Protein AF-A0A7S2DZX7-F1 (afdb_monomer)

Secondary structure (DSSP, 8-state):
--SSSSSSSSSSSSTTS-----------------------------TT--SS---THHHHHHHHHHHHHT-PPPEE---SHHHHHHHHHHHHHHT---EE-

Structure (mmCIF, N/CA/C/O backbone):
data_AF-A0A7S2DZX7-F1
#
_entry.id   AF-A0A7S2DZX7-F1
#
loop_
_atom_site.group_PDB
_atom_site.id
_atom_site.type_symbol
_atom_site.label_atom_id
_atom_site.label_alt_id
_atom_site.label_comp_id
_atom_site.label_asym_id
_atom_site.label_entity_id
_atom_site.label_seq_id
_atom_site.pdbx_PDB_ins_code
_atom_site.Cartn_x
_atom_site.Cartn_y
_atom_site.Cartn_z
_atom_site.occupancy
_atom_site.B_iso_or_equiv
_atom_site.auth_seq_id
_atom_site.auth_comp_id
_atom_site.auth_asym_id
_atom_site.auth_atom_id
_atom_site.pdbx_PDB_model_num
ATOM 1 N N . MET A 1 1 ? -20.464 -71.394 -11.277 1.00 46.84 1 MET A N 1
ATOM 2 C CA . MET A 1 1 ? -19.139 -70.733 -11.230 1.00 46.84 1 MET A CA 1
ATOM 3 C C . MET A 1 1 ? -19.030 -69.770 -12.404 1.00 46.84 1 MET A C 1
ATOM 5 O O . MET A 1 1 ? -19.431 -70.158 -13.490 1.00 46.84 1 MET A O 1
ATOM 9 N N . LYS A 1 2 ? -18.452 -68.580 -12.167 1.00 40.44 2 LYS A N 1
ATOM 10 C CA . LYS A 1 2 ? -18.092 -67.519 -13.137 1.00 40.44 2 LYS A CA 1
ATOM 11 C C . LYS A 1 2 ? -19.222 -66.586 -13.603 1.00 40.44 2 LYS A C 1
ATOM 13 O O . LYS A 1 2 ? -19.636 -66.681 -14.744 1.00 40.44 2 LYS A O 1
ATOM 18 N N . LEU A 1 3 ? -19.674 -65.649 -12.759 1.00 44.19 3 LEU A N 1
ATOM 19 C CA . LEU A 1 3 ? -20.478 -64.495 -13.225 1.00 44.19 3 LEU A CA 1
ATOM 20 C C . LEU A 1 3 ? -20.386 -63.233 -12.333 1.00 44.19 3 LEU A C 1
ATOM 22 O O . LEU A 1 3 ? -21.219 -62.346 -12.447 1.00 44.19 3 LEU A O 1
ATOM 26 N N . ALA A 1 4 ? -19.372 -63.110 -11.464 1.00 47.66 4 ALA A N 1
ATOM 27 C CA . ALA A 1 4 ? -19.301 -62.015 -10.479 1.00 47.66 4 ALA A CA 1
ATOM 28 C C . ALA A 1 4 ? -17.940 -61.286 -10.399 1.00 47.66 4 ALA A C 1
ATOM 30 O O . ALA A 1 4 ? -17.610 -60.727 -9.360 1.00 47.66 4 ALA A O 1
ATOM 31 N N . VAL A 1 5 ? -17.124 -61.290 -11.464 1.00 49.62 5 VAL A N 1
ATOM 32 C CA . VAL A 1 5 ? -15.771 -60.670 -11.449 1.00 49.62 5 VAL A CA 1
ATOM 33 C C . VAL A 1 5 ? -15.490 -59.839 -12.713 1.00 49.62 5 VAL A C 1
ATOM 35 O O . VAL A 1 5 ? -14.378 -59.816 -13.217 1.00 49.62 5 VAL A O 1
ATOM 38 N N . ALA A 1 6 ? -16.499 -59.168 -13.276 1.00 44.84 6 ALA A N 1
ATOM 39 C 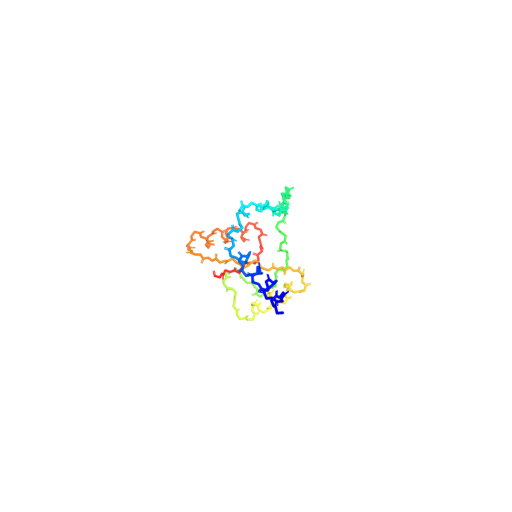CA . ALA A 1 6 ? -16.308 -58.341 -14.482 1.00 44.84 6 ALA A CA 1
ATOM 40 C C . ALA A 1 6 ? -16.800 -56.888 -14.351 1.00 44.84 6 ALA A C 1
ATOM 42 O O . ALA A 1 6 ? -16.638 -56.110 -15.283 1.00 44.84 6 ALA A O 1
ATOM 43 N N . ALA A 1 7 ? -17.360 -56.494 -13.202 1.00 46.28 7 ALA A N 1
ATOM 44 C CA . ALA A 1 7 ? -17.948 -55.162 -13.018 1.00 46.28 7 ALA A CA 1
ATOM 45 C C . ALA A 1 7 ? -17.085 -54.183 -12.196 1.00 46.28 7 ALA A C 1
ATOM 47 O O . ALA A 1 7 ? -17.480 -53.034 -12.030 1.00 46.28 7 ALA A O 1
ATOM 48 N N . LEU A 1 8 ? -15.912 -54.596 -11.692 1.00 47.09 8 LEU A N 1
ATOM 49 C CA . LEU A 1 8 ? -15.107 -53.770 -10.773 1.00 47.09 8 LEU A CA 1
ATOM 50 C C . LEU A 1 8 ? -13.777 -53.240 -11.342 1.00 47.09 8 LEU A C 1
ATOM 52 O O . LEU A 1 8 ? -13.002 -52.644 -10.603 1.00 47.09 8 LEU A O 1
ATOM 56 N N . LEU A 1 9 ? -13.497 -53.432 -12.636 1.00 47.16 9 LEU A N 1
ATOM 57 C CA . LEU A 1 9 ? -12.221 -53.027 -13.261 1.00 47.16 9 LEU A CA 1
ATOM 58 C C . LEU A 1 9 ? -12.368 -52.025 -14.419 1.00 47.16 9 LEU A C 1
ATOM 60 O O . LEU A 1 9 ? -11.420 -51.804 -15.163 1.00 47.16 9 LEU A O 1
ATOM 64 N N . VAL A 1 10 ? -13.532 -51.381 -14.564 1.00 45.56 10 VAL A N 1
ATOM 65 C CA . VAL A 1 10 ? -13.763 -50.332 -15.585 1.00 45.56 10 VAL A CA 1
ATOM 66 C C . VAL A 1 10 ? -13.802 -48.919 -14.972 1.00 45.56 10 VAL A C 1
ATOM 68 O O . VAL A 1 10 ? -13.897 -47.928 -15.686 1.00 45.56 10 VAL A O 1
ATOM 71 N N . SER A 1 11 ? -13.651 -48.782 -13.648 1.00 48.00 11 SER A N 1
ATOM 72 C CA . SER A 1 11 ? -13.688 -47.467 -12.982 1.00 48.00 11 SER A CA 1
ATOM 73 C C . SER A 1 11 ? -12.330 -46.755 -12.888 1.00 48.00 11 SER A C 1
ATOM 75 O O . SER A 1 11 ? -12.295 -45.586 -12.515 1.00 48.00 11 SER A O 1
ATOM 77 N N . SER A 1 12 ? -11.211 -47.414 -13.206 1.00 52.97 12 SER A N 1
ATOM 78 C CA . SER A 1 12 ? -9.862 -46.849 -13.022 1.00 52.97 12 SER A CA 1
ATOM 79 C C . SER A 1 12 ? -9.204 -46.323 -14.303 1.00 52.97 12 SER A C 1
ATOM 81 O O . SER A 1 12 ? -8.159 -45.687 -14.218 1.00 52.97 12 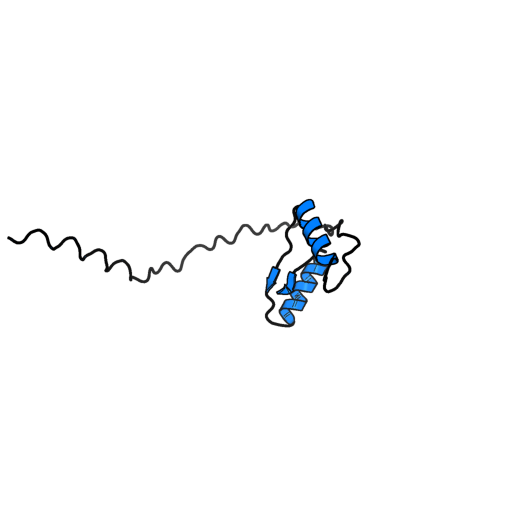SER A O 1
ATOM 83 N N . ALA A 1 13 ? -9.814 -46.511 -15.480 1.00 46.84 13 ALA A N 1
ATOM 84 C CA . ALA A 1 13 ? -9.249 -46.050 -16.756 1.00 46.84 13 ALA A CA 1
ATOM 85 C C . ALA A 1 13 ? -9.796 -44.691 -17.246 1.00 46.84 13 ALA A C 1
ATOM 87 O O . ALA A 1 13 ? -9.199 -44.084 -18.129 1.00 46.84 13 ALA A O 1
ATOM 88 N N . LEU A 1 14 ? -10.889 -44.172 -16.665 1.00 46.09 14 LEU A N 1
ATOM 89 C CA . LEU A 1 14 ? -11.416 -42.833 -16.993 1.00 46.09 14 LEU A CA 1
ATOM 90 C C . LEU A 1 14 ? -10.835 -41.697 -16.129 1.00 46.09 14 LEU A C 1
ATOM 92 O O . LEU A 1 14 ? -11.119 -40.532 -16.392 1.00 46.09 14 LEU A O 1
ATOM 96 N N . ALA A 1 15 ? -10.010 -42.006 -15.124 1.00 50.47 15 ALA A N 1
ATOM 97 C CA . ALA A 1 15 ? -9.415 -41.006 -14.231 1.00 50.47 15 ALA A CA 1
ATOM 98 C C . ALA A 1 15 ? -8.098 -40.396 -14.758 1.00 50.47 15 ALA A C 1
ATOM 100 O O . ALA A 1 15 ? -7.555 -39.488 -14.134 1.00 50.47 15 ALA A O 1
ATOM 101 N N . PHE A 1 16 ? -7.578 -40.875 -15.895 1.00 49.56 16 PHE A N 1
ATOM 102 C CA . PHE A 1 16 ? -6.312 -40.408 -16.475 1.00 49.56 16 PHE A CA 1
ATOM 103 C C . PHE A 1 16 ? -6.403 -40.193 -17.996 1.00 49.56 16 PHE A C 1
ATOM 105 O O . PHE A 1 16 ? -5.506 -40.544 -18.756 1.00 49.56 16 PHE A O 1
ATOM 112 N N . ALA A 1 17 ? -7.511 -39.615 -18.459 1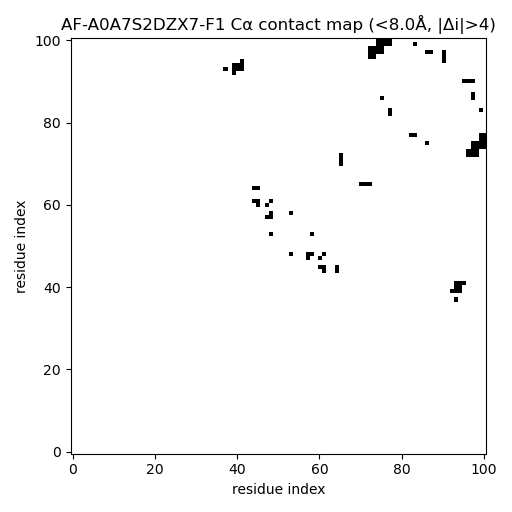.00 50.03 17 ALA A N 1
ATOM 113 C CA . ALA A 1 17 ? -7.554 -38.978 -19.770 1.00 50.03 17 ALA A CA 1
ATOM 114 C C . ALA A 1 17 ? -7.247 -37.482 -19.579 1.00 50.03 17 ALA A C 1
ATOM 116 O O . ALA A 1 17 ? -7.870 -36.859 -18.714 1.00 50.03 17 ALA A O 1
ATOM 117 N N . PRO A 1 18 ? -6.328 -36.867 -20.350 1.00 50.22 18 PRO A N 1
ATOM 118 C CA . PRO A 1 18 ? -6.163 -35.426 -20.313 1.00 50.22 18 PRO A CA 1
ATOM 119 C C . PRO A 1 18 ? -7.443 -34.842 -20.902 1.00 50.22 18 PRO A C 1
ATOM 121 O O . PRO A 1 18 ? -7.686 -34.922 -22.105 1.00 50.22 18 PRO A O 1
ATOM 124 N N . SER A 1 19 ? -8.311 -34.300 -20.054 1.00 52.47 19 SER A N 1
ATOM 125 C CA . SER A 1 19 ? -9.452 -33.53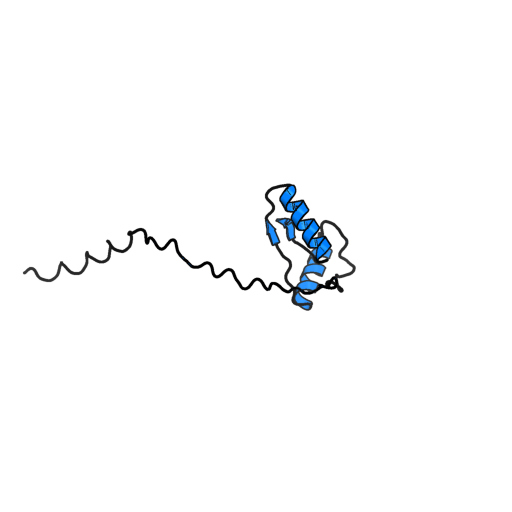7 -20.531 1.00 52.47 19 SER A CA 1
ATOM 126 C C . SER A 1 19 ? -8.906 -32.332 -21.290 1.00 52.47 19 SER A C 1
ATOM 128 O O . SER A 1 19 ? -8.461 -31.354 -20.689 1.00 52.47 19 SER A O 1
ATOM 130 N N . SER A 1 20 ? -8.948 -32.392 -22.617 1.00 56.94 20 SER A N 1
ATOM 131 C CA . SER A 1 20 ? -8.775 -31.260 -23.521 1.00 56.94 20 SER A CA 1
ATOM 132 C C . SER A 1 20 ? -9.977 -30.313 -23.402 1.00 56.94 20 SER A C 1
ATOM 134 O O . SER A 1 20 ? -10.730 -30.078 -24.340 1.00 56.94 20 SER A O 1
ATOM 136 N N . ARG A 1 21 ? -10.160 -29.737 -22.211 1.00 48.81 21 ARG A N 1
ATOM 137 C CA . ARG A 1 21 ? -10.952 -28.525 -21.986 1.00 48.81 21 ARG A CA 1
ATOM 138 C C . ARG A 1 21 ? -10.013 -27.380 -21.629 1.00 48.81 21 ARG A C 1
ATOM 140 O O . ARG A 1 21 ? -10.154 -26.723 -20.604 1.00 48.81 21 ARG A O 1
ATOM 147 N N . PHE A 1 22 ? -9.051 -27.125 -22.513 1.00 48.09 22 PHE A N 1
ATOM 148 C CA . PHE A 1 22 ? -8.404 -25.820 -22.574 1.00 48.09 22 PHE A CA 1
ATOM 149 C C . PHE A 1 22 ? -9.341 -24.884 -23.341 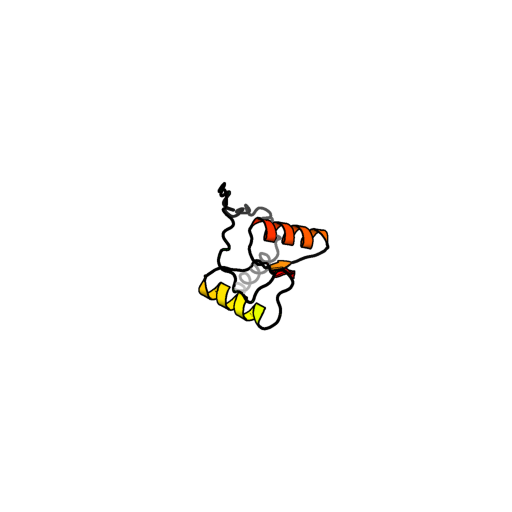1.00 48.09 22 PHE A C 1
ATOM 151 O O . PHE A 1 22 ? -9.277 -24.746 -24.557 1.00 48.09 22 PHE A O 1
ATOM 158 N N . GLY A 1 23 ? -10.316 -24.356 -22.612 1.00 52.53 23 GLY A N 1
ATOM 159 C CA . GLY A 1 23 ? -11.410 -23.572 -23.169 1.00 52.53 23 GLY A CA 1
ATOM 160 C C . GLY A 1 23 ? -12.429 -23.218 -22.099 1.00 52.53 23 GLY A C 1
ATOM 161 O O . GLY A 1 23 ? -13.626 -23.359 -22.315 1.00 52.53 23 GLY A O 1
ATOM 162 N N . ALA A 1 24 ? -11.964 -22.807 -20.918 1.00 52.38 24 ALA A N 1
ATOM 163 C CA . ALA A 1 24 ? -12.817 -22.011 -20.055 1.00 52.38 24 ALA A CA 1
ATOM 164 C C . ALA A 1 24 ? -12.963 -20.645 -20.744 1.00 52.38 24 ALA A C 1
ATOM 166 O O . ALA A 1 24 ? -11.930 -20.009 -20.995 1.00 52.38 24 ALA A O 1
ATOM 167 N N . PRO A 1 25 ? -14.179 -20.162 -21.065 1.00 48.81 25 PRO A N 1
ATOM 168 C CA . PRO A 1 25 ? -14.338 -18.736 -21.251 1.00 48.81 25 PRO A CA 1
ATOM 169 C C . PRO A 1 25 ? -13.899 -18.133 -19.923 1.00 48.81 25 PRO A C 1
ATOM 171 O O . PRO A 1 25 ? -14.516 -18.352 -18.882 1.00 48.81 25 PRO A O 1
ATOM 174 N N . ARG A 1 26 ? -12.753 -17.453 -19.948 1.00 47.84 26 ARG A N 1
ATOM 175 C CA . ARG A 1 26 ? -12.383 -16.529 -18.892 1.00 47.84 26 ARG A CA 1
ATOM 176 C C . ARG A 1 26 ? -1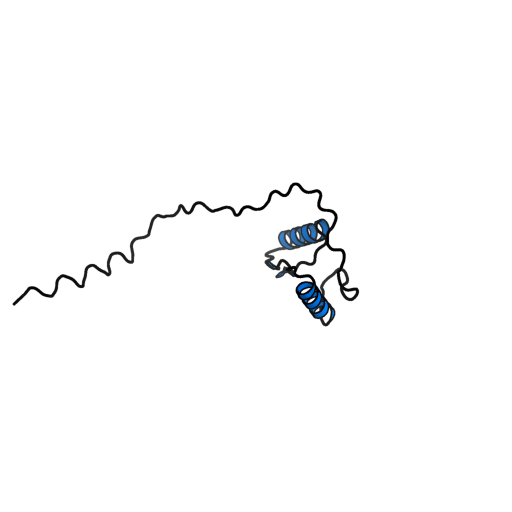3.573 -15.586 -18.852 1.00 47.84 26 ARG A C 1
ATOM 178 O O . ARG A 1 26 ? -13.717 -14.759 -19.749 1.00 47.84 26 ARG A O 1
ATOM 185 N N . THR A 1 27 ? -14.458 -15.734 -17.873 1.00 46.66 27 THR A N 1
ATOM 186 C CA . THR A 1 27 ? -15.220 -14.592 -17.396 1.00 46.66 27 THR A CA 1
ATOM 187 C C . THR A 1 27 ? -14.146 -13.648 -16.896 1.00 46.66 27 THR A C 1
ATOM 189 O O . THR A 1 27 ? -13.715 -13.715 -15.746 1.00 46.66 27 THR A O 1
ATOM 192 N N . ALA A 1 28 ? -13.612 -12.863 -17.837 1.00 45.28 28 ALA A N 1
ATOM 193 C CA . ALA A 1 28 ? -13.065 -11.566 -17.568 1.00 45.28 28 ALA A CA 1
ATOM 194 C C . ALA A 1 28 ? -14.173 -10.926 -16.756 1.00 45.28 28 ALA A C 1
ATOM 196 O O . ALA A 1 28 ? -15.261 -10.644 -17.261 1.00 45.28 28 ALA A O 1
ATOM 197 N N . LEU A 1 29 ? -13.934 -10.934 -15.450 1.00 44.38 29 LEU A N 1
ATOM 198 C CA . LEU A 1 29 ? -14.715 -10.238 -14.463 1.00 44.38 29 LEU A CA 1
ATOM 199 C C . LEU A 1 29 ? -15.115 -8.918 -15.103 1.00 44.38 29 LEU A C 1
ATOM 201 O O . LEU A 1 29 ? -14.287 -8.292 -15.768 1.00 44.38 29 LEU A O 1
ATOM 205 N N . HIS A 1 30 ? -16.380 -8.553 -14.937 1.00 40.59 30 HIS A N 1
ATOM 206 C CA . HIS A 1 30 ? -16.825 -7.175 -15.023 1.00 40.59 30 HIS A CA 1
ATOM 207 C C . HIS A 1 30 ? -15.848 -6.311 -14.203 1.00 40.59 30 HIS A C 1
ATOM 209 O O . HIS A 1 30 ? -16.051 -6.074 -13.019 1.00 40.59 30 HIS A O 1
ATOM 215 N N . MET A 1 31 ? -14.729 -5.923 -14.806 1.00 46.94 31 MET A N 1
ATOM 216 C CA . MET A 1 31 ? -13.856 -4.875 -14.333 1.00 46.94 31 MET A CA 1
ATOM 217 C C . MET A 1 31 ? -14.534 -3.648 -14.875 1.00 46.94 31 MET A C 1
ATOM 219 O O . MET A 1 31 ? -14.396 -3.324 -16.054 1.00 46.94 31 MET A O 1
ATOM 223 N N . SER A 1 32 ? -15.402 -3.101 -14.033 1.00 41.97 32 SER A N 1
ATOM 224 C CA . SER A 1 32 ? -16.135 -1.876 -14.247 1.00 41.97 32 SER A CA 1
ATOM 225 C C . SER A 1 32 ? -15.199 -0.885 -14.918 1.00 41.97 32 SER A C 1
ATOM 227 O O . SER A 1 32 ? -14.275 -0.354 -14.308 1.00 41.97 32 SER A O 1
ATOM 229 N N . THR A 1 33 ? -15.415 -0.655 -16.207 1.00 40.06 33 THR A N 1
ATOM 230 C CA . THR A 1 33 ? -14.979 0.573 -16.846 1.00 40.06 33 THR A CA 1
ATOM 231 C C . THR A 1 33 ? -15.868 1.666 -16.277 1.00 40.06 33 THR A C 1
ATOM 233 O O . THR A 1 33 ? -16.791 2.140 -16.938 1.00 40.06 33 THR A O 1
ATOM 236 N N . GLU A 1 34 ? -15.638 2.028 -15.019 1.00 44.88 34 GLU A N 1
ATOM 237 C CA . GLU A 1 34 ? -16.131 3.282 -14.489 1.00 44.88 34 GLU A CA 1
ATOM 238 C C . GLU A 1 34 ? -15.252 4.356 -15.108 1.00 44.88 34 GLU A C 1
ATOM 240 O O . GLU A 1 34 ? -14.156 4.694 -14.671 1.00 44.88 34 GLU A O 1
ATOM 245 N N . THR A 1 35 ? -15.755 4.838 -16.239 1.00 40.16 35 THR A N 1
ATOM 246 C CA . THR A 1 35 ? -15.483 6.185 -16.707 1.00 40.16 35 THR A CA 1
ATOM 247 C C . THR A 1 35 ? -16.103 7.106 -15.661 1.00 40.16 35 THR A C 1
ATOM 249 O O . THR A 1 35 ? -17.253 7.511 -15.780 1.00 40.16 35 THR A O 1
ATOM 252 N N . ALA A 1 36 ? -15.379 7.348 -14.578 1.00 40.81 36 ALA A N 1
ATOM 253 C CA . ALA A 1 36 ? -15.727 8.336 -13.582 1.00 40.81 36 ALA A CA 1
ATOM 254 C C . ALA A 1 36 ? -14.458 9.130 -13.309 1.00 40.81 36 ALA A C 1
ATOM 256 O O . ALA A 1 36 ? -13.398 8.578 -13.019 1.00 40.81 36 ALA A O 1
ATOM 257 N N . GLU A 1 37 ? -14.549 10.441 -13.475 1.00 49.81 37 GLU A N 1
ATOM 258 C CA . GLU A 1 37 ? -13.551 11.372 -12.976 1.00 49.81 37 GLU A CA 1
ATOM 259 C C . GLU A 1 37 ? -13.487 11.206 -11.448 1.00 49.81 37 GLU A C 1
ATOM 261 O O . GLU A 1 37 ? -14.250 11.813 -10.697 1.00 49.81 37 GLU A O 1
ATOM 266 N N . GLU A 1 38 ? -12.630 10.304 -10.967 1.00 42.53 38 GLU A N 1
ATOM 267 C CA . GLU A 1 38 ? -12.519 10.018 -9.542 1.00 42.53 38 GLU A CA 1
ATOM 268 C C . GLU A 1 38 ? -11.726 11.125 -8.854 1.00 42.53 38 GLU A C 1
ATOM 270 O O . GLU A 1 38 ? -10.495 11.206 -8.868 1.00 42.53 38 GLU A O 1
ATOM 275 N N . THR A 1 39 ? -12.488 12.012 -8.229 1.00 42.59 39 THR A N 1
ATOM 276 C CA . THR A 1 39 ? -12.012 12.949 -7.218 1.00 42.59 39 THR A CA 1
ATOM 277 C C . THR A 1 39 ? -11.262 12.144 -6.155 1.00 42.59 39 THR A C 1
ATOM 279 O O . THR A 1 39 ? -11.875 11.291 -5.529 1.00 42.59 39 THR A O 1
ATOM 282 N N . LYS A 1 40 ? -9.956 12.390 -5.973 1.00 49.88 40 LYS A N 1
ATOM 283 C CA . LYS A 1 40 ? -9.044 11.725 -5.014 1.00 49.88 40 LYS A CA 1
ATOM 284 C C . LYS A 1 40 ? -9.750 11.311 -3.706 1.00 49.88 40 LYS A C 1
ATOM 286 O O . LYS A 1 40 ? -9.834 12.100 -2.765 1.00 49.88 40 LYS A O 1
ATOM 291 N N . ALA A 1 41 ? -10.269 10.085 -3.648 1.00 51.97 41 ALA A N 1
ATOM 292 C CA . ALA A 1 41 ? -11.268 9.662 -2.662 1.00 51.97 41 ALA A CA 1
ATOM 293 C C . ALA A 1 41 ? -10.661 9.015 -1.406 1.00 51.97 41 ALA A C 1
ATOM 295 O O . ALA A 1 41 ? -11.247 8.110 -0.821 1.00 51.97 41 ALA A O 1
ATOM 296 N N . PHE A 1 42 ? -9.495 9.477 -0.952 1.00 59.34 42 PHE A N 1
ATOM 297 C CA . PHE A 1 42 ? -8.927 9.052 0.331 1.00 59.34 42 PHE A CA 1
ATOM 298 C C . PHE A 1 42 ? -8.806 10.252 1.267 1.00 59.34 42 PHE A C 1
ATOM 300 O O . PHE A 1 42 ? -7.741 10.826 1.474 1.00 59.34 42 PHE A O 1
ATOM 307 N N . ALA A 1 43 ? -9.941 10.670 1.827 1.00 57.62 43 ALA A N 1
ATOM 308 C CA . ALA A 1 43 ? -10.016 11.869 2.660 1.00 57.62 43 ALA A CA 1
ATOM 309 C C . ALA A 1 43 ? -9.697 11.628 4.149 1.00 57.62 43 ALA A C 1
ATOM 311 O O . ALA A 1 43 ? -9.733 12.578 4.929 1.00 57.62 43 ALA A O 1
ATOM 312 N N . LYS A 1 44 ? -9.398 10.394 4.592 1.00 62.75 44 LYS A N 1
ATOM 313 C CA . LYS A 1 44 ? -9.255 10.13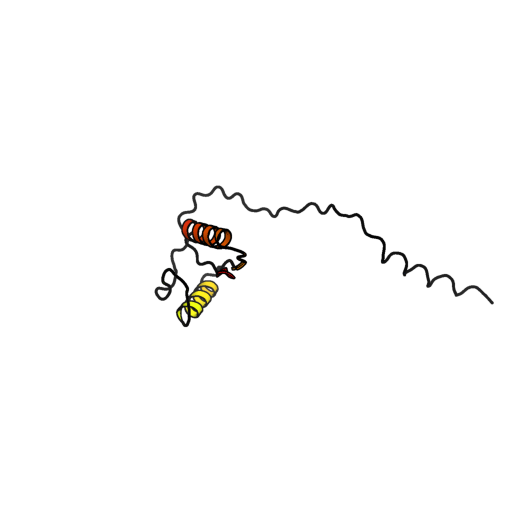1 6.036 1.00 62.75 44 LYS A CA 1
ATOM 314 C C . LYS A 1 44 ? -8.218 9.075 6.413 1.00 62.75 44 LYS A C 1
ATOM 316 O O . LYS A 1 44 ? -8.531 8.081 7.060 1.00 62.75 44 LYS A O 1
ATOM 321 N N . LEU A 1 45 ? -6.960 9.330 6.059 1.00 73.38 45 LEU A N 1
ATOM 322 C CA . LEU A 1 45 ? -5.840 8.623 6.682 1.00 73.38 45 LEU A CA 1
ATOM 323 C C . LEU A 1 45 ? -5.611 9.156 8.111 1.00 73.38 45 LEU A C 1
ATOM 325 O O . LEU A 1 45 ? -5.777 10.356 8.351 1.00 73.38 45 LEU A O 1
ATOM 329 N N . PRO A 1 46 ? -5.235 8.300 9.076 1.00 74.94 46 PRO A N 1
ATOM 330 C CA . PRO A 1 46 ? -4.903 8.752 10.423 1.00 74.94 46 PRO A CA 1
ATOM 331 C C . PRO A 1 46 ? -3.640 9.630 10.401 1.00 74.94 46 PRO A C 1
ATOM 333 O O . PRO A 1 46 ? -2.692 9.342 9.676 1.00 74.94 46 PRO A O 1
ATOM 336 N N . ALA A 1 47 ? -3.582 10.667 11.246 1.00 75.81 47 ALA A N 1
ATOM 337 C CA . ALA A 1 47 ? -2.460 11.622 11.306 1.00 75.81 47 ALA A CA 1
ATOM 338 C C . ALA A 1 47 ? -1.090 10.985 11.649 1.00 75.81 47 ALA A C 1
ATOM 340 O O . ALA A 1 47 ? -0.043 11.606 11.472 1.00 75.81 47 ALA A O 1
ATOM 341 N N . SER A 1 48 ? -1.111 9.744 12.144 1.00 76.62 48 SER A N 1
ATOM 342 C CA . SER A 1 48 ? 0.052 8.893 12.430 1.00 76.62 48 SER A CA 1
ATOM 343 C C . SER A 1 48 ? 0.780 8.442 11.150 1.00 76.62 48 SER A C 1
ATOM 345 O O . SER A 1 48 ? 1.992 8.222 11.160 1.00 76.62 48 SER A O 1
ATOM 347 N N . VAL A 1 49 ? 0.063 8.343 10.024 1.00 83.44 49 VAL A N 1
ATOM 348 C CA . VAL A 1 49 ? 0.586 7.821 8.756 1.00 83.44 49 VAL A CA 1
ATOM 349 C C . VAL A 1 49 ? 1.184 8.953 7.926 1.00 83.44 49 VAL A C 1
ATOM 351 O O . VAL A 1 49 ? 0.497 9.889 7.522 1.00 83.44 49 VAL A O 1
ATOM 354 N N . LYS A 1 50 ? 2.485 8.846 7.647 1.00 85.44 50 LYS A N 1
ATOM 355 C CA . LYS A 1 50 ? 3.237 9.759 6.775 1.00 85.44 50 LYS A CA 1
ATOM 356 C C . LYS A 1 50 ? 3.616 9.053 5.467 1.00 85.44 50 LYS A C 1
ATOM 358 O O . LYS A 1 50 ? 3.734 7.827 5.475 1.00 85.44 50 LYS A O 1
ATOM 363 N N . PRO A 1 51 ? 3.853 9.794 4.366 1.00 86.81 51 PRO A N 1
ATOM 364 C CA . PRO A 1 51 ? 4.382 9.212 3.137 1.00 86.81 51 PRO A CA 1
ATOM 365 C C . PRO A 1 51 ? 5.702 8.478 3.389 1.00 86.81 51 PRO A C 1
ATOM 367 O O . PRO A 1 51 ? 6.597 9.012 4.045 1.00 86.81 51 PRO A O 1
ATOM 370 N N . GLY A 1 52 ? 5.819 7.265 2.853 1.00 87.50 52 GLY A N 1
ATOM 371 C CA . GLY A 1 52 ? 6.976 6.394 3.039 1.00 87.50 52 GLY A CA 1
ATOM 372 C C . GLY A 1 52 ? 6.581 5.023 3.576 1.00 87.50 52 GLY A C 1
ATOM 373 O O . GLY A 1 52 ? 5.413 4.638 3.557 1.00 87.50 52 GLY A O 1
ATOM 374 N N . VAL A 1 53 ? 7.576 4.270 4.041 1.00 91.25 53 VAL A N 1
ATOM 375 C CA . VAL A 1 53 ? 7.348 2.936 4.604 1.00 91.25 53 VAL A CA 1
ATOM 376 C C . VAL A 1 53 ? 6.755 3.077 6.004 1.00 91.25 53 VAL A C 1
ATOM 378 O O . VAL A 1 53 ? 7.403 3.579 6.924 1.00 91.25 53 VAL A O 1
ATOM 381 N N . VAL A 1 54 ? 5.513 2.628 6.163 1.00 90.94 54 VAL A N 1
ATOM 382 C CA . VAL A 1 54 ? 4.793 2.664 7.438 1.00 90.94 54 VAL A CA 1
ATOM 383 C C . VAL A 1 54 ? 5.223 1.474 8.293 1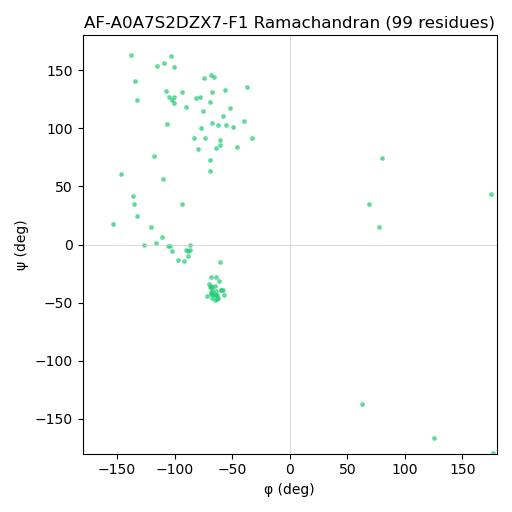.00 90.94 54 VAL A C 1
ATOM 385 O O . VAL A 1 54 ? 5.153 0.328 7.856 1.00 90.94 54 VAL A O 1
ATOM 388 N N . THR A 1 55 ? 5.667 1.736 9.522 1.00 91.56 55 THR A N 1
ATOM 389 C CA . THR A 1 55 ? 6.131 0.704 10.464 1.00 91.56 55 THR A CA 1
ATOM 390 C C . THR A 1 55 ? 5.619 0.970 11.881 1.00 91.56 55 THR A C 1
ATOM 392 O O . THR A 1 55 ? 5.174 2.074 12.206 1.00 91.56 55 THR A O 1
ATOM 395 N N . GLY A 1 56 ? 5.668 -0.053 12.741 1.00 91.81 56 GLY A N 1
ATOM 396 C CA . GLY A 1 56 ? 5.305 0.060 14.155 1.00 91.81 56 GLY A CA 1
ATOM 397 C C . GLY A 1 56 ? 3.837 0.433 14.375 1.00 91.81 56 GLY A C 1
ATOM 398 O O . GLY A 1 56 ? 2.948 -0.084 13.703 1.00 91.81 56 GLY A O 1
ATOM 399 N N . LYS A 1 57 ? 3.587 1.350 15.317 1.00 90.31 57 LYS A N 1
ATOM 400 C CA . LYS A 1 57 ? 2.232 1.766 15.714 1.00 90.31 57 LYS A CA 1
ATOM 401 C C . LYS A 1 57 ? 1.429 2.403 14.569 1.00 90.31 57 LYS A C 1
ATOM 403 O O . LYS A 1 57 ? 0.226 2.207 14.474 1.00 90.31 57 LYS A O 1
ATOM 408 N N . ALA A 1 58 ? 2.092 3.089 13.640 1.00 88.94 58 ALA A N 1
ATOM 409 C CA . ALA A 1 58 ? 1.407 3.682 12.493 1.00 88.94 58 ALA A CA 1
ATOM 410 C C . ALA A 1 58 ? 0.776 2.623 11.565 1.00 88.94 58 ALA A C 1
ATOM 412 O O . ALA A 1 58 ? -0.231 2.900 10.919 1.00 88.94 58 ALA A O 1
ATOM 413 N N . LEU A 1 59 ? 1.331 1.402 11.518 1.00 90.25 59 LEU A N 1
ATOM 414 C CA . LEU A 1 59 ? 0.748 0.294 10.757 1.00 90.25 59 LEU A CA 1
ATOM 415 C C . LEU A 1 59 ? -0.526 -0.228 11.428 1.00 90.25 59 LEU A C 1
ATOM 417 O O . LEU A 1 59 ? -1.519 -0.461 10.744 1.00 90.25 59 LEU A O 1
ATOM 421 N N . THR A 1 60 ? -0.516 -0.397 12.753 1.00 91.81 60 THR A N 1
ATOM 422 C CA . THR A 1 60 ? -1.704 -0.852 13.489 1.00 91.81 60 THR A CA 1
ATOM 423 C C . THR A 1 60 ? -2.836 0.161 13.379 1.00 91.81 60 THR A C 1
ATOM 425 O O . THR A 1 60 ? -3.952 -0.231 13.048 1.00 91.81 60 THR A O 1
ATOM 428 N N . ASP A 1 61 ? -2.523 1.453 13.519 1.00 91.25 61 ASP A N 1
ATOM 429 C CA . ASP A 1 61 ? -3.493 2.544 13.368 1.00 91.25 61 ASP A CA 1
ATOM 430 C C . ASP A 1 61 ? -4.115 2.546 11.954 1.00 91.25 61 ASP A C 1
ATOM 432 O O . ASP A 1 61 ? -5.313 2.770 11.782 1.00 91.25 61 ASP A O 1
ATOM 436 N N . LEU A 1 62 ? -3.310 2.267 10.921 1.00 89.00 62 LEU A N 1
ATOM 437 C CA . LEU A 1 62 ? -3.763 2.192 9.530 1.00 89.00 62 LEU A CA 1
ATOM 438 C C . LEU A 1 62 ? -4.691 0.992 9.289 1.00 89.00 62 LEU A C 1
ATOM 440 O O . LEU A 1 62 ? -5.706 1.128 8.606 1.00 89.00 62 LEU A O 1
ATOM 444 N N . LEU A 1 63 ? -4.366 -0.177 9.846 1.00 91.12 63 LEU A N 1
ATOM 445 C CA . LEU A 1 63 ? -5.198 -1.379 9.728 1.00 91.12 63 LEU A CA 1
ATOM 446 C C . LEU A 1 63 ? -6.506 -1.255 10.520 1.00 91.12 63 LEU A C 1
ATOM 448 O O . LEU A 1 63 ? -7.535 -1.776 10.097 1.00 91.12 63 LEU A O 1
ATOM 452 N N . GLU A 1 64 ? -6.489 -0.575 11.664 1.00 91.94 64 GLU A N 1
ATOM 453 C CA . GLU A 1 64 ? -7.694 -0.245 12.431 1.00 91.94 64 GLU A CA 1
ATOM 454 C C . GLU A 1 64 ? -8.600 0.707 11.661 1.00 91.94 64 GLU A C 1
ATOM 456 O O . GLU A 1 64 ? -9.774 0.396 11.468 1.00 91.94 64 GLU A O 1
ATOM 461 N N . ASN A 1 65 ? -8.034 1.774 11.098 1.00 90.62 65 ASN A N 1
ATOM 462 C CA . ASN A 1 65 ? -8.767 2.694 10.237 1.00 90.62 65 ASN A CA 1
ATOM 463 C C . ASN A 1 65 ? -9.388 1.990 9.015 1.00 90.62 65 ASN A C 1
ATOM 465 O O . ASN A 1 65 ? -10.531 2.275 8.663 1.00 90.62 65 ASN A O 1
ATOM 469 N N . ALA A 1 66 ? -8.677 1.035 8.406 1.00 89.06 66 ALA A N 1
ATOM 470 C CA . ALA A 1 66 ? -9.195 0.236 7.295 1.00 89.06 66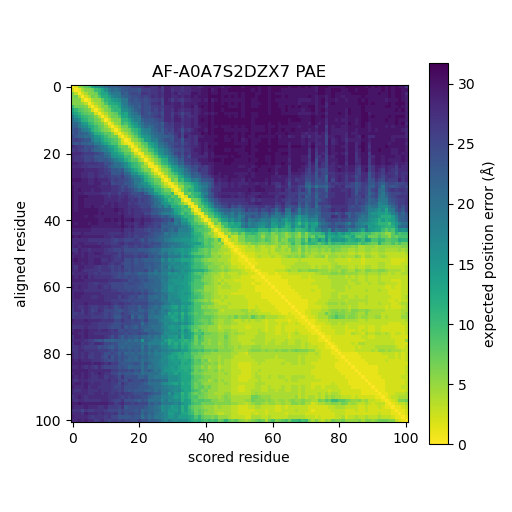 ALA A CA 1
ATOM 471 C C . ALA A 1 66 ? -10.397 -0.634 7.701 1.00 89.06 66 ALA A C 1
ATOM 473 O O . ALA A 1 66 ? -11.379 -0.712 6.963 1.00 89.06 66 ALA A O 1
ATOM 474 N N . LYS A 1 67 ? -10.357 -1.237 8.898 1.00 89.12 67 LYS A N 1
ATOM 475 C CA . LYS A 1 67 ? -11.480 -2.013 9.455 1.00 89.12 67 LYS A CA 1
ATOM 476 C C . LYS A 1 67 ? -12.689 -1.131 9.770 1.00 89.12 67 LYS A C 1
ATOM 478 O O . LYS A 1 67 ? -13.810 -1.531 9.480 1.00 89.12 67 LYS A O 1
ATOM 483 N N . GLU A 1 68 ? -12.470 0.048 10.348 1.00 90.31 68 GLU A N 1
ATOM 484 C CA . GLU A 1 68 ? -13.538 0.990 10.711 1.00 90.31 68 GLU A CA 1
ATOM 485 C C . GLU A 1 68 ? -14.224 1.598 9.484 1.00 90.31 68 GLU A C 1
ATOM 487 O O . GLU A 1 68 ? -15.447 1.702 9.446 1.00 90.31 68 GLU A O 1
ATOM 492 N N . ASN A 1 69 ? -13.441 1.974 8.471 1.00 87.50 69 ASN A N 1
ATOM 493 C CA . ASN A 1 69 ? -13.946 2.593 7.245 1.00 87.50 69 ASN A CA 1
ATOM 494 C C . ASN A 1 69 ? -14.341 1.568 6.167 1.00 87.50 69 ASN A C 1
ATOM 496 O O . ASN A 1 69 ? -14.865 1.955 5.126 1.00 87.50 69 ASN A O 1
ATOM 500 N N . GLY A 1 70 ? -14.094 0.275 6.397 1.00 87.81 70 GLY A N 1
ATOM 501 C CA . GLY A 1 70 ? -14.536 -0.810 5.523 1.00 87.81 70 GLY A CA 1
ATOM 502 C C . GLY A 1 70 ? -13.837 -0.869 4.162 1.00 87.81 70 GLY A C 1
ATOM 503 O O . GLY A 1 70 ? -14.475 -1.237 3.178 1.00 87.81 70 GLY A O 1
ATOM 504 N N . TYR A 1 71 ? -12.548 -0.527 4.083 1.00 87.38 71 TYR A N 1
ATOM 505 C CA . TYR A 1 71 ? -11.765 -0.648 2.847 1.00 87.38 71 TYR A CA 1
ATOM 506 C C . TYR A 1 71 ? -10.628 -1.663 2.982 1.00 87.38 71 TYR A C 1
ATOM 508 O O . TYR A 1 71 ? -10.100 -1.913 4.066 1.00 87.38 71 TYR A O 1
ATOM 516 N N . ALA A 1 72 ? -10.232 -2.242 1.850 1.00 88.81 72 ALA A N 1
ATOM 517 C CA . ALA A 1 72 ? -9.093 -3.144 1.762 1.00 88.81 72 ALA A CA 1
ATOM 518 C C . ALA A 1 72 ? -7.861 -2.421 1.207 1.00 88.81 72 ALA A C 1
ATOM 520 O O . ALA A 1 72 ? -7.971 -1.465 0.440 1.00 88.81 72 ALA A O 1
ATOM 521 N N . ILE A 1 73 ? -6.681 -2.911 1.582 1.00 90.56 73 ILE A N 1
ATOM 522 C CA . ILE A 1 73 ? -5.401 -2.419 1.072 1.00 90.56 73 ILE A CA 1
ATOM 523 C C . ILE A 1 73 ? -4.906 -3.429 0.032 1.00 90.56 73 ILE A C 1
ATOM 525 O O . ILE A 1 73 ? -4.790 -4.613 0.362 1.00 90.56 73 ILE A O 1
ATOM 529 N N . PRO A 1 74 ? -4.615 -3.014 -1.211 1.00 90.31 74 PRO A N 1
ATOM 530 C CA . PRO A 1 74 ? -4.093 -3.918 -2.227 1.00 90.31 74 PRO A CA 1
ATOM 531 C C . PRO A 1 74 ? -2.679 -4.392 -1.860 1.00 90.31 74 PRO A C 1
ATOM 533 O O . PRO A 1 74 ? -1.816 -3.576 -1.533 1.00 90.31 74 PRO A O 1
ATOM 536 N N . GLY A 1 75 ? -2.450 -5.706 -1.931 1.00 92.00 75 GLY A N 1
ATOM 537 C CA . GLY A 1 75 ? -1.147 -6.348 -1.734 1.00 92.00 75 GLY A CA 1
ATOM 538 C C . GLY A 1 75 ? -0.570 -6.826 -3.060 1.00 92.00 75 GLY A C 1
ATOM 539 O O . GLY A 1 75 ? -1.035 -7.826 -3.601 1.00 92.00 75 GLY A O 1
ATOM 540 N N . VAL A 1 76 ? 0.407 -6.099 -3.600 1.00 92.31 76 VAL A N 1
ATOM 541 C CA . VAL A 1 76 ? 1.004 -6.390 -4.911 1.00 92.31 76 VAL A CA 1
ATOM 542 C C . VAL A 1 76 ? 2.378 -7.026 -4.722 1.00 92.31 76 VAL A C 1
ATOM 544 O O . VAL A 1 76 ? 3.241 -6.471 -4.040 1.00 92.31 76 VAL A O 1
ATOM 547 N N . ASN A 1 77 ? 2.592 -8.182 -5.351 1.00 94.12 77 ASN A N 1
ATOM 548 C CA . ASN A 1 77 ? 3.897 -8.836 -5.416 1.00 94.12 77 ASN A CA 1
ATOM 549 C C . ASN A 1 77 ? 4.784 -8.163 -6.457 1.00 94.12 77 ASN A C 1
ATOM 551 O O . ASN A 1 77 ? 4.411 -8.023 -7.625 1.00 94.12 77 ASN A O 1
ATOM 555 N N . ILE A 1 78 ? 5.977 -7.773 -6.034 1.00 93.75 78 ILE A N 1
ATOM 556 C CA . ILE A 1 78 ? 6.940 -7.053 -6.853 1.00 93.75 78 ILE A CA 1
ATOM 557 C C . ILE A 1 78 ? 8.089 -7.992 -7.219 1.00 93.75 78 ILE A C 1
ATOM 559 O O . ILE A 1 78 ? 8.665 -8.666 -6.373 1.00 93.75 78 ILE A O 1
ATOM 563 N N . VAL A 1 79 ? 8.449 -8.014 -8.503 1.00 94.06 79 VAL A N 1
ATOM 564 C CA . VAL A 1 79 ? 9.520 -8.878 -9.044 1.00 94.06 79 VAL A CA 1
ATOM 565 C C . VAL A 1 79 ? 10.707 -8.085 -9.602 1.00 94.06 79 VAL A C 1
ATOM 567 O O . VAL A 1 79 ? 11.663 -8.662 -10.111 1.00 94.06 79 VAL A O 1
ATOM 570 N N . GLY A 1 80 ? 10.661 -6.753 -9.513 1.00 94.88 80 GLY A N 1
ATOM 571 C CA . GLY A 1 80 ? 11.733 -5.859 -9.943 1.00 94.88 80 GLY A CA 1
ATOM 572 C C . GLY A 1 80 ? 11.395 -4.371 -9.807 1.00 94.88 80 GLY A C 1
ATOM 573 O O . GLY A 1 80 ? 10.301 -3.982 -9.387 1.00 94.88 80 GLY A O 1
ATOM 574 N N . THR A 1 81 ? 12.335 -3.515 -10.207 1.00 95.75 81 THR A N 1
ATOM 575 C CA . THR A 1 81 ? 12.233 -2.052 -10.043 1.00 95.75 81 THR A CA 1
ATOM 576 C C . THR A 1 81 ? 11.091 -1.431 -10.852 1.00 95.75 81 THR A C 1
ATOM 578 O O . THR A 1 81 ? 10.413 -0.516 -10.397 1.00 95.75 81 THR A O 1
ATOM 581 N N . ASN A 1 82 ? 10.810 -1.956 -12.044 1.00 95.12 82 ASN A N 1
ATOM 582 C CA . ASN A 1 82 ? 9.720 -1.424 -12.863 1.00 95.12 82 ASN A CA 1
ATOM 583 C C . ASN A 1 82 ? 8.351 -1.690 -12.218 1.00 95.12 82 ASN A C 1
ATOM 585 O O . ASN A 1 82 ? 7.478 -0.827 -12.251 1.00 95.12 82 ASN A O 1
ATOM 589 N N . SER A 1 83 ? 8.178 -2.853 -11.577 1.00 94.00 83 SER A N 1
ATOM 590 C CA . SER A 1 83 ? 6.931 -3.184 -10.881 1.00 94.00 83 SER A CA 1
ATOM 591 C C . SER A 1 83 ? 6.691 -2.308 -9.651 1.00 94.00 83 SER A C 1
ATOM 593 O O . SER A 1 83 ? 5.554 -1.892 -9.438 1.00 94.00 83 SER A O 1
ATOM 595 N N . ILE A 1 84 ? 7.729 -1.977 -8.867 1.00 93.94 84 ILE A N 1
ATOM 596 C CA . ILE A 1 84 ? 7.541 -1.112 -7.689 1.00 93.94 84 ILE A CA 1
ATOM 597 C C . ILE A 1 84 ? 7.179 0.315 -8.104 1.00 93.94 84 ILE A C 1
ATOM 599 O O . ILE A 1 84 ? 6.260 0.895 -7.532 1.00 93.94 84 ILE A O 1
ATOM 603 N N . ASN A 1 85 ? 7.818 0.844 -9.151 1.00 93.94 85 ASN A N 1
ATOM 604 C CA . ASN A 1 85 ? 7.526 2.187 -9.650 1.00 93.94 85 ASN A CA 1
ATOM 605 C C . ASN A 1 85 ? 6.086 2.291 -10.163 1.00 93.94 85 ASN A C 1
ATOM 607 O O . ASN A 1 85 ? 5.358 3.182 -9.738 1.00 93.94 85 ASN A O 1
ATOM 611 N N . ALA A 1 86 ? 5.633 1.328 -10.972 1.00 93.00 86 ALA A N 1
ATOM 612 C CA . ALA A 1 86 ? 4.251 1.294 -11.453 1.00 93.00 86 ALA A CA 1
ATOM 613 C C . ALA A 1 86 ? 3.230 1.215 -10.301 1.00 93.00 86 ALA A C 1
ATOM 615 O O . ALA A 1 86 ? 2.190 1.874 -10.323 1.00 93.00 86 ALA A O 1
ATOM 616 N N . CYS A 1 87 ? 3.541 0.434 -9.263 1.00 92.38 87 CYS A N 1
ATOM 617 C CA . CYS A 1 87 ? 2.708 0.314 -8.072 1.00 92.38 87 CYS A CA 1
ATOM 618 C C . CYS A 1 87 ? 2.614 1.641 -7.297 1.00 92.38 87 CYS A C 1
ATOM 620 O O . CYS A 1 87 ? 1.530 2.043 -6.872 1.00 92.38 87 CYS A O 1
ATOM 622 N N . MET A 1 88 ? 3.738 2.344 -7.139 1.00 91.00 88 MET A N 1
ATOM 623 C CA . MET A 1 88 ? 3.790 3.647 -6.473 1.00 91.00 88 MET A CA 1
ATOM 624 C C . MET A 1 88 ? 3.110 4.754 -7.291 1.00 91.00 88 MET A C 1
ATOM 626 O O . MET A 1 88 ? 2.435 5.606 -6.717 1.00 91.00 88 MET A O 1
ATOM 630 N N . GLU A 1 89 ? 3.230 4.729 -8.620 1.00 92.12 89 GLU A N 1
ATOM 631 C CA . GLU A 1 89 ? 2.527 5.646 -9.525 1.00 92.12 89 GLU A CA 1
ATOM 632 C C . GLU A 1 89 ? 1.007 5.472 -9.434 1.00 92.12 89 GLU A C 1
ATOM 634 O O . GLU A 1 89 ? 0.272 6.457 -9.329 1.00 92.12 89 GLU A O 1
ATOM 639 N N . ALA A 1 90 ? 0.527 4.226 -9.400 1.00 90.31 90 ALA A N 1
ATOM 640 C CA . ALA A 1 90 ? -0.886 3.930 -9.189 1.00 90.31 90 ALA A CA 1
ATOM 641 C C . ALA A 1 90 ? -1.363 4.421 -7.812 1.00 90.31 90 ALA A C 1
ATOM 643 O O . ALA A 1 90 ? -2.384 5.105 -7.724 1.00 90.31 90 ALA A O 1
ATOM 644 N N . ALA A 1 91 ? -0.597 4.150 -6.750 1.00 88.56 91 ALA A N 1
ATOM 645 C CA . ALA A 1 91 ? -0.904 4.625 -5.401 1.00 88.56 91 ALA A CA 1
ATOM 646 C C . ALA A 1 91 ? -1.017 6.158 -5.342 1.00 88.56 91 ALA A C 1
ATOM 648 O O . ALA A 1 91 ? -1.957 6.688 -4.756 1.00 88.56 91 ALA A O 1
ATOM 649 N N . ALA A 1 92 ? -0.104 6.879 -5.998 1.00 87.62 92 ALA A N 1
ATOM 650 C CA . ALA A 1 92 ? -0.120 8.339 -6.054 1.00 87.62 92 ALA A CA 1
ATOM 651 C C . ALA A 1 92 ? -1.293 8.894 -6.878 1.00 87.62 92 ALA A C 1
ATOM 653 O O . ALA A 1 92 ? -1.850 9.938 -6.529 1.00 87.62 92 ALA A O 1
ATOM 654 N N . LYS A 1 93 ? -1.684 8.203 -7.957 1.00 88.62 93 LYS A N 1
ATOM 655 C CA . LYS A 1 93 ? -2.805 8.599 -8.818 1.00 88.62 93 LYS A CA 1
ATOM 656 C C . LYS A 1 93 ? -4.149 8.493 -8.094 1.00 88.62 93 LYS A C 1
ATOM 658 O O . LYS A 1 93 ? -4.934 9.436 -8.162 1.00 88.62 93 LYS A O 1
ATOM 663 N N . TYR A 1 94 ? -4.386 7.385 -7.391 1.00 84.44 94 TYR A N 1
ATOM 664 C CA . TYR A 1 94 ? -5.648 7.123 -6.681 1.00 84.44 94 TYR A CA 1
ATOM 665 C C . TYR A 1 94 ? -5.638 7.594 -5.213 1.00 84.44 94 TYR A C 1
ATOM 667 O O . TYR A 1 94 ? -6.690 7.730 -4.596 1.00 84.44 94 TYR A O 1
ATOM 675 N N . GLY A 1 95 ? -4.464 7.907 -4.652 1.00 80.56 95 GLY A N 1
ATOM 676 C CA . GLY A 1 95 ? -4.304 8.520 -3.329 1.00 80.56 95 GLY A CA 1
ATOM 677 C C . GLY A 1 95 ? -4.474 7.575 -2.133 1.00 80.56 95 GLY A C 1
ATOM 678 O O . GLY A 1 95 ? -4.643 8.057 -1.016 1.00 80.56 95 GLY A O 1
ATOM 679 N N . GLY A 1 96 ? -4.446 6.257 -2.347 1.00 84.25 96 GLY A N 1
ATOM 680 C CA . GLY A 1 96 ? -4.660 5.244 -1.306 1.00 84.25 96 GLY A CA 1
ATOM 681 C C . GLY A 1 96 ? -3.374 4.564 -0.807 1.00 84.25 96 GLY A C 1
ATOM 682 O O . GLY A 1 96 ? -2.342 4.610 -1.482 1.00 84.25 96 GLY A O 1
ATOM 683 N N . PRO A 1 97 ? -3.418 3.906 0.369 1.00 89.25 97 PRO A N 1
ATOM 684 C CA . PRO A 1 97 ? -2.321 3.071 0.848 1.00 89.25 97 PRO A CA 1
ATOM 685 C C . PRO A 1 97 ? -2.181 1.810 -0.017 1.00 89.25 97 PRO A C 1
ATOM 687 O O . PRO A 1 97 ? -3.174 1.245 -0.470 1.00 89.25 97 PRO A O 1
ATOM 690 N N . VAL A 1 98 ? -0.947 1.340 -0.206 1.00 91.12 98 VAL A N 1
ATOM 691 C CA . VAL A 1 98 ? -0.644 0.105 -0.945 1.00 91.12 98 VAL A CA 1
ATOM 692 C C . VAL A 1 98 ? 0.375 -0.722 -0.172 1.00 91.12 98 VAL A C 1
ATOM 694 O O . VAL A 1 98 ? 1.307 -0.174 0.418 1.00 91.12 98 VAL A O 1
ATOM 697 N N . MET A 1 99 ? 0.194 -2.041 -0.175 1.00 92.56 99 MET A N 1
ATOM 698 C CA . MET A 1 99 ? 1.120 -2.996 0.417 1.00 92.56 99 MET A CA 1
ATOM 699 C C . MET A 1 99 ? 1.986 -3.618 -0.681 1.00 92.56 99 MET A C 1
ATOM 701 O O . MET A 1 99 ? 1.483 -4.214 -1.633 1.00 92.56 99 MET A O 1
ATOM 705 N N . VAL A 1 100 ? 3.299 -3.459 -0.541 1.00 90.88 100 VAL A N 1
ATOM 706 C CA . VAL A 1 100 ? 4.307 -4.013 -1.449 1.00 90.88 100 VAL A CA 1
ATOM 707 C C . VAL A 1 100 ? 4.889 -5.274 -0.814 1.00 90.88 100 VAL A C 1
ATOM 709 O O . VAL A 1 100 ? 5.319 -5.221 0.340 1.00 90.88 100 VAL A O 1
ATOM 712 N N . THR A 1 101 ? 4.876 -6.386 -1.554 1.00 84.88 101 THR A N 1
ATOM 713 C CA . THR A 1 101 ? 5.368 -7.707 -1.112 1.00 84.88 101 THR A CA 1
ATOM 714 C C . THR A 1 101 ? 6.443 -8.264 -2.026 1.00 84.88 101 THR A C 1
ATOM 716 O O . THR A 1 101 ? 6.402 -7.944 -3.239 1.00 84.88 101 THR A O 1
#

Radius of gyration: 25.84 Å; Cα contacts (8 Å, |Δi|>4): 51; chains: 1; bounding box: 33×84×39 Å

pLDDT: mean 71.2, std 21.01, range [40.06, 95.75]

InterPro domains:
  IPR000771 Fructose-bisphosphate aldolase, class-II [PF01116] (59-100)
  IPR006411 Fructose-bisphosphate aldolase, class II, yeast/E. coli subtype [PTHR30559] (44-100)
  IPR013785 Aldolase-type TIM barrel [G3DSA:3.20.20.70] (43-101)

Nearest PDB structures (foldseek):
  6o5f-assembly1_B  TM=3.904E-01  e=2.539E+00  Homo sapiens
  8ssw-assembly1_B  TM=3.894E-01  e=2.719E+00  Homo sapiens
  8c6j-assembly1_7  TM=3.841E-01  e=2.911E+00  Homo sapiens
  7apx-assembly1_F  TM=3.690E-01  e=9.288E+00  Saccharomyces cerevisiae S288C

Foldseek 3Di:
DDDPPDPPPPPPPVVPDPPPCPDDPPPPDCPPPPPDPDDLPPPDQPPLDDPDDDDDPSVVSRVVVCVVVVHDAEEDEDDDDVRVVVVVVVCVVNVDHHHYD

Solvent-accessible surface area (backbone atoms only — not comparable to full-atom values): 6978 Å² total; per-residue (Å²): 138,90,90,86,86,80,85,84,78,73,78,72,71,73,81,75,61,84,77,86,66,90,69,71,79,75,75,71,66,89,71,75,82,70,90,59,92,74,68,70,76,53,90,76,76,60,91,73,61,64,96,72,90,71,57,72,70,35,40,55,55,50,54,49,50,27,64,76,72,70,55,85,68,57,74,46,79,54,90,51,71,68,50,48,50,54,51,52,52,51,31,65,71,53,51,50,76,71,43,81,82

Mean predicted aligned error: 16.49 Å

Organism: NCBI:txid374047

Sequence (101 aa):
MKLAVAALLVSSALAFAPSSRFGAPRTALHMSTETAEETKAFAKLPASVKPGVVTGKALTDLLENAKENGYAIPGVNIVGTNSINACMEAAAKYGGPVMVT